Protein AF-A0A2D5YPJ8-F1 (afdb_monomer)

Radius of gyration: 17.15 Å; Cα contacts (8 Å, |Δi|>4): 37; chains: 1; bounding box: 57×23×35 Å

Solvent-accessible surface area (backbone atoms only — not comparable to full-atom values): 5168 Å² total; per-residue (Å²): 140,68,67,66,61,56,51,50,42,57,48,53,51,51,53,50,49,53,50,26,72,80,34,80,84,60,44,70,65,55,52,20,56,70,36,67,42,58,50,69,58,51,51,35,38,68,72,70,77,40,83,78,53,71,71,51,49,51,35,40,52,52,41,55,51,47,67,73,62,30,78,72,58,54,52,52,58,52,51,54,55,52,52,61,60,66,75,73,116

Secondary structure (DSSP, 8-state):
--HHHHHHHHHHHHHHHHHHHH-TT--HHHHHHHTTS-HHHHHHHHTSS-PPPHHHHHHHHHHHHHHHT-TTHHHHHHHHHHHHHHT--

Sequence (89 aa):
MRTDLNELRSFLEKEFQKKKTFNSS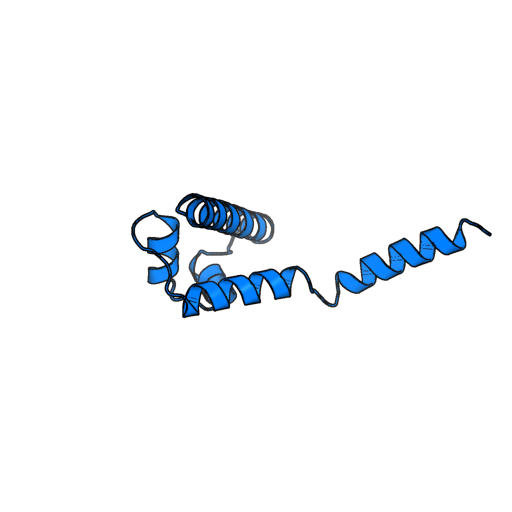YSKNAFSRDLNIPATTLNSFLKGERELSFKNLNSIFKYLNSEIHCSFCDKRLFTLNGVFSALKT

Nearest PDB structures (foldseek):
  3g5g-assembly5_J  TM=6.511E-01  e=1.629E-01  Enterobacter sp. RFL1396
  3g5g-assembly1_A  TM=6.511E-01  e=1.729E-01  Enterobacter sp. RFL1396
  4i6u-assembly1_A  TM=5.407E-01  e=1.282E-01  Enterobacter sp. RFL1396
  3eus-assembly1_A  TM=5.237E-01  e=1.317E+00  Ruegeria pomeroyi
  5d50-assembly1_C  TM=5.774E-01  e=2.394E+00  Salmonella phage SPC32H

pLDDT: mean 77.03, std 20.03, range [39.75, 94.06]

Structure (mmCIF, N/CA/C/O backbone):
data_AF-A0A2D5YPJ8-F1
#
_entry.id   AF-A0A2D5YPJ8-F1
#
loop_
_atom_site.group_PDB
_atom_site.id
_atom_site.type_symbol
_atom_site.label_atom_id
_atom_site.label_alt_id
_atom_site.label_comp_id
_atom_site.label_asym_id
_atom_site.label_entity_id
_atom_site.label_seq_id
_atom_site.pdbx_PDB_ins_code
_atom_site.Cartn_x
_atom_site.Cartn_y
_atom_site.Cartn_z
_atom_site.occupancy
_atom_site.B_iso_or_equiv
_atom_site.auth_seq_id
_atom_site.auth_comp_id
_atom_site.auth_asym_id
_atom_site.auth_atom_id
_atom_site.pdbx_PDB_model_num
ATOM 1 N N . MET A 1 1 ? 2.441 9.350 19.459 1.00 44.16 1 MET A N 1
ATOM 2 C CA . MET A 1 1 ? 2.989 8.588 18.314 1.00 44.16 1 MET A CA 1
ATOM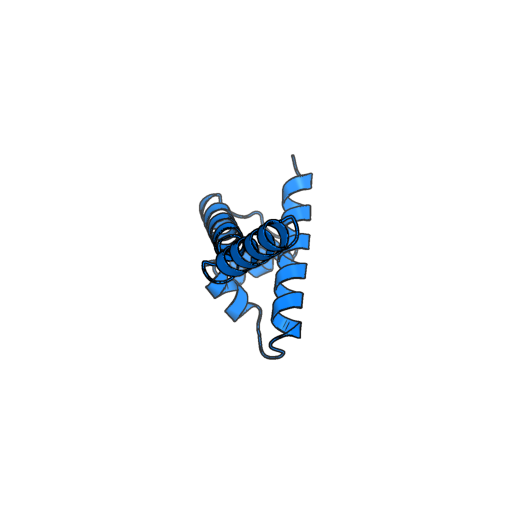 3 C C . MET A 1 1 ? 2.024 8.644 17.125 1.00 44.16 1 MET A C 1
ATOM 5 O O . MET A 1 1 ? 1.355 7.666 16.838 1.00 44.16 1 MET A O 1
ATOM 9 N N . ARG A 1 2 ? 1.869 9.809 16.473 1.00 52.97 2 ARG A N 1
ATOM 10 C CA . ARG A 1 2 ? 1.065 9.964 15.232 1.00 52.97 2 ARG A CA 1
ATOM 11 C C . ARG A 1 2 ? 1.934 10.232 13.996 1.00 52.97 2 ARG A C 1
ATOM 13 O O . ARG A 1 2 ? 1.451 10.117 12.875 1.00 52.97 2 ARG A O 1
ATOM 20 N N . THR A 1 3 ? 3.199 10.586 14.208 1.00 56.12 3 THR A N 1
ATOM 21 C CA . THR A 1 3 ? 4.167 10.942 13.167 1.00 56.12 3 THR A CA 1
ATOM 22 C C . THR A 1 3 ? 4.454 9.756 12.238 1.00 56.12 3 THR A C 1
ATOM 24 O O . THR A 1 3 ? 4.488 9.933 11.024 1.00 56.12 3 THR A O 1
ATOM 27 N N . ASP A 1 4 ? 4.486 8.537 12.787 1.00 71.81 4 ASP A N 1
ATOM 28 C CA . ASP A 1 4 ? 4.866 7.314 12.065 1.00 71.81 4 ASP A CA 1
ATOM 29 C C . ASP A 1 4 ? 3.855 6.901 10.973 1.00 71.81 4 ASP A C 1
ATOM 31 O O . ASP A 1 4 ? 4.226 6.399 9.913 1.00 71.81 4 ASP A O 1
ATOM 35 N N . LEU A 1 5 ? 2.553 7.145 11.185 1.00 79.62 5 LEU A N 1
ATOM 36 C CA . LEU A 1 5 ? 1.509 6.743 10.229 1.00 79.62 5 LEU A CA 1
ATOM 37 C C . LEU A 1 5 ? 1.419 7.673 9.013 1.00 79.62 5 LEU A C 1
ATOM 39 O O . LEU A 1 5 ? 1.110 7.221 7.910 1.00 79.62 5 LEU A O 1
ATOM 43 N N . ASN A 1 6 ? 1.689 8.967 9.198 1.00 83.38 6 ASN A N 1
ATOM 44 C CA . ASN A 1 6 ? 1.710 9.930 8.094 1.00 83.38 6 ASN A CA 1
ATOM 45 C C . ASN A 1 6 ? 2.950 9.749 7.213 1.00 83.38 6 ASN A C 1
ATOM 47 O O . ASN A 1 6 ? 2.875 9.891 5.989 1.00 83.38 6 ASN A O 1
ATOM 51 N N . GLU A 1 7 ? 4.074 9.383 7.823 1.00 86.69 7 GLU A N 1
ATOM 52 C CA . GLU A 1 7 ? 5.282 9.023 7.093 1.00 86.69 7 GLU A CA 1
ATOM 53 C C . GLU A 1 7 ? 5.074 7.737 6.284 1.00 86.69 7 GLU A C 1
ATOM 55 O O . GLU A 1 7 ? 5.349 7.718 5.083 1.00 86.69 7 GLU A O 1
ATOM 60 N N . LEU A 1 8 ? 4.450 6.713 6.884 1.00 88.38 8 LEU A N 1
ATOM 61 C CA . LEU A 1 8 ? 4.080 5.483 6.180 1.00 88.38 8 LEU A CA 1
ATOM 62 C C . LEU A 1 8 ? 3.144 5.744 4.989 1.00 88.38 8 LEU A C 1
ATOM 64 O O . LEU A 1 8 ? 3.348 5.182 3.914 1.00 88.38 8 LEU A O 1
ATOM 68 N N . ARG A 1 9 ? 2.135 6.611 5.143 1.00 90.31 9 ARG A N 1
ATOM 69 C CA . ARG A 1 9 ? 1.268 7.036 4.025 1.00 90.31 9 ARG A CA 1
ATOM 70 C C . ARG A 1 9 ? 2.079 7.625 2.881 1.00 90.31 9 ARG A C 1
ATOM 72 O O . ARG A 1 9 ? 1.968 7.164 1.749 1.00 90.31 9 ARG A O 1
ATOM 79 N N . SER A 1 10 ? 2.909 8.614 3.203 1.00 90.25 10 SER A N 1
ATOM 80 C CA . SER A 1 10 ? 3.733 9.326 2.225 1.00 90.25 10 SER A CA 1
ATOM 81 C C . SER A 1 10 ? 4.684 8.371 1.503 1.00 90.25 10 SER A C 1
ATOM 83 O O . SER A 1 10 ? 4.899 8.484 0.297 1.00 90.25 10 SER A O 1
ATOM 85 N N . PHE A 1 11 ? 5.232 7.399 2.233 1.00 90.25 11 PHE A N 1
ATOM 86 C CA . PHE A 1 11 ? 6.067 6.346 1.675 1.00 90.25 11 PHE A CA 1
ATOM 87 C C . PHE A 1 11 ? 5.290 5.460 0.688 1.00 90.25 11 PHE A C 1
ATOM 89 O O . PHE A 1 11 ? 5.728 5.275 -0.448 1.00 90.25 11 PHE A O 1
ATOM 96 N N . LEU A 1 12 ? 4.115 4.953 1.078 1.00 91.06 12 LEU A N 1
ATOM 97 C CA . LEU A 1 12 ? 3.294 4.100 0.211 1.00 91.06 12 LEU A CA 1
ATOM 98 C C . LEU A 1 12 ? 2.828 4.830 -1.053 1.00 91.06 12 LEU A C 1
ATOM 100 O O . LEU A 1 12 ? 2.777 4.226 -2.124 1.00 91.06 12 LEU A O 1
ATOM 104 N N . GLU A 1 13 ? 2.518 6.125 -0.959 1.00 92.25 13 GLU A N 1
ATOM 105 C CA . GLU A 1 13 ? 2.195 6.932 -2.137 1.00 92.25 13 GLU A CA 1
ATOM 106 C C . GLU A 1 13 ? 3.387 7.059 -3.086 1.00 92.25 13 GLU A C 1
ATOM 108 O O . GLU A 1 13 ? 3.219 6.878 -4.292 1.00 92.25 13 GLU A O 1
ATOM 113 N N . LYS A 1 14 ? 4.594 7.307 -2.564 1.00 91.56 14 LYS A N 1
ATOM 114 C CA . LYS A 1 14 ? 5.816 7.359 -3.382 1.00 91.56 14 LYS A CA 1
ATOM 115 C C . LYS A 1 14 ? 6.085 6.033 -4.089 1.00 91.56 14 LYS A C 1
ATOM 117 O O . LYS A 1 14 ? 6.355 6.037 -5.288 1.00 91.56 14 LYS A O 1
ATOM 122 N N . GLU A 1 15 ? 5.962 4.910 -3.386 1.00 90.38 15 GLU A N 1
ATOM 123 C CA . GLU A 1 15 ? 6.150 3.580 -3.978 1.00 90.38 15 GLU A CA 1
ATOM 124 C C . GLU A 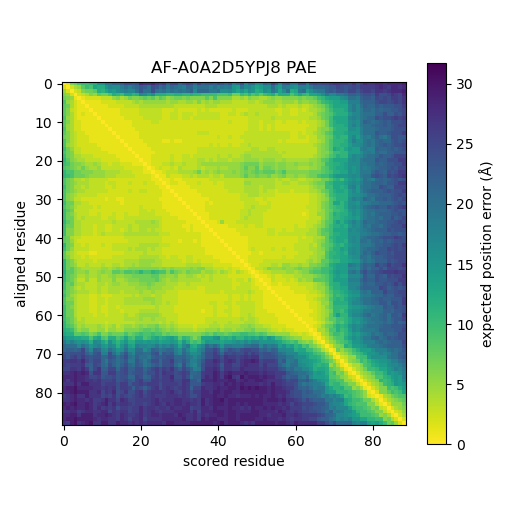1 15 ? 5.105 3.273 -5.057 1.00 90.38 15 GLU A C 1
ATOM 126 O O . GLU A 1 15 ? 5.446 2.788 -6.140 1.00 90.38 15 GLU A O 1
ATOM 131 N N . PHE A 1 16 ? 3.840 3.636 -4.825 1.00 92.00 16 PHE A N 1
ATOM 132 C CA . PHE A 1 16 ? 2.803 3.521 -5.847 1.00 92.00 16 PHE A CA 1
ATOM 133 C C . PHE A 1 16 ? 3.148 4.335 -7.101 1.00 92.00 16 PHE A C 1
ATOM 135 O O . PHE A 1 16 ? 3.068 3.812 -8.215 1.00 92.00 16 PHE A O 1
ATOM 142 N N . GLN A 1 17 ? 3.557 5.599 -6.936 1.00 91.56 17 GLN A N 1
ATOM 143 C CA . GLN A 1 17 ? 3.936 6.446 -8.069 1.00 91.56 17 GLN A CA 1
ATOM 144 C C . GLN A 1 17 ? 5.149 5.888 -8.810 1.00 91.56 17 GLN A C 1
ATOM 146 O O . GLN A 1 17 ? 5.136 5.835 -10.035 1.00 91.56 17 GLN A O 1
ATOM 151 N N . LYS A 1 18 ? 6.159 5.392 -8.089 1.00 90.12 18 LYS A N 1
ATOM 152 C CA . LYS A 1 18 ? 7.334 4.742 -8.677 1.00 90.12 18 LYS A CA 1
ATOM 153 C C . LYS A 1 18 ? 6.932 3.567 -9.568 1.00 90.12 18 LYS A C 1
ATOM 155 O O . LYS A 1 18 ? 7.340 3.527 -10.725 1.00 90.12 18 LYS A O 1
ATOM 160 N N . LYS A 1 19 ? 6.081 2.652 -9.087 1.00 89.00 19 LYS A N 1
ATOM 161 C CA . LYS A 1 19 ? 5.574 1.539 -9.913 1.00 89.00 19 LYS A CA 1
ATOM 162 C C . LYS A 1 19 ? 4.767 2.027 -11.112 1.00 89.00 19 LYS A C 1
ATOM 164 O O . LYS A 1 19 ? 4.917 1.482 -12.202 1.00 89.00 19 LYS A O 1
ATOM 169 N N . LYS A 1 20 ? 3.961 3.075 -10.935 1.00 90.81 20 LYS A N 1
ATOM 170 C CA . LYS A 1 20 ? 3.185 3.684 -12.020 1.00 90.81 20 LYS A CA 1
ATOM 171 C C . LYS A 1 20 ? 4.069 4.319 -13.101 1.00 90.81 20 LYS A C 1
ATOM 173 O O . LYS A 1 20 ? 3.710 4.277 -14.272 1.00 90.81 20 LYS A O 1
ATOM 178 N N . THR A 1 21 ? 5.235 4.852 -12.737 1.00 91.56 21 THR A N 1
ATOM 179 C CA . THR A 1 21 ? 6.226 5.353 -13.701 1.00 91.56 21 THR A CA 1
ATOM 180 C C . THR A 1 21 ? 6.770 4.232 -14.590 1.00 91.56 21 THR A C 1
ATOM 182 O O . THR A 1 21 ? 6.928 4.434 -15.789 1.00 91.56 21 THR A O 1
ATOM 185 N N . PHE A 1 22 ? 7.017 3.040 -14.034 1.00 88.38 22 PHE A N 1
ATOM 186 C CA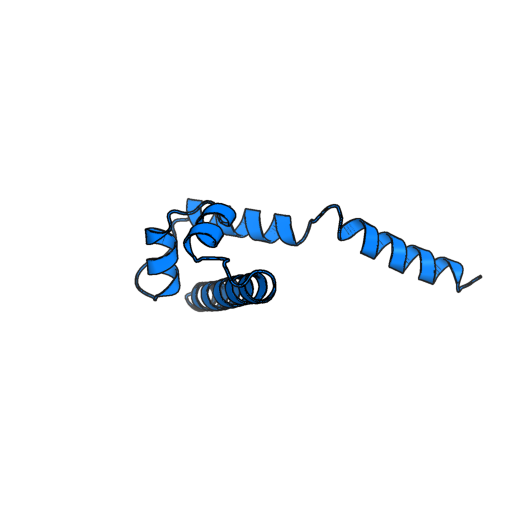 . PHE A 1 22 ? 7.471 1.878 -14.813 1.00 88.38 22 PHE A CA 1
ATOM 187 C C . PHE A 1 22 ? 6.340 1.186 -15.584 1.00 88.38 22 PHE A C 1
ATOM 189 O O . PHE A 1 22 ? 6.570 0.619 -16.648 1.00 88.38 22 PHE A O 1
ATOM 196 N N . ASN A 1 23 ? 5.117 1.222 -15.054 1.00 90.25 23 ASN A N 1
ATOM 197 C CA . ASN A 1 23 ? 3.927 0.662 -15.679 1.00 90.25 23 ASN A CA 1
ATOM 198 C C . ASN A 1 23 ? 2.757 1.640 -15.527 1.00 90.25 23 ASN A C 1
ATOM 200 O O . ASN A 1 23 ? 2.086 1.673 -14.496 1.00 90.25 23 ASN A O 1
ATOM 204 N N . SER A 1 24 ? 2.469 2.400 -16.582 1.00 90.50 24 SER A N 1
ATOM 205 C CA . SER A 1 24 ? 1.428 3.438 -16.576 1.00 90.50 24 SER A CA 1
ATOM 206 C C . SER A 1 24 ? 0.019 2.904 -16.290 1.00 90.50 24 SER A C 1
ATOM 208 O O . SER A 1 24 ? -0.821 3.632 -15.756 1.00 90.50 24 SER A O 1
ATOM 210 N N . SER A 1 25 ? -0.230 1.625 -16.594 1.00 92.94 25 SER A N 1
ATOM 211 C CA . SER A 1 25 ? -1.500 0.932 -16.343 1.00 92.94 25 SER A CA 1
ATOM 212 C C . SER A 1 25 ? -1.606 0.371 -14.919 1.00 92.94 25 SER A C 1
ATOM 214 O O . SER A 1 25 ? -2.633 -0.201 -14.545 1.00 92.94 25 SER A O 1
ATOM 216 N N . TYR A 1 26 ? -0.564 0.531 -14.100 1.00 92.25 26 TYR A N 1
ATOM 217 C CA . TYR A 1 26 ? -0.559 0.080 -12.717 1.00 92.25 26 TYR A CA 1
ATOM 218 C C . TYR A 1 26 ? -1.566 0.883 -11.882 1.00 92.25 26 TYR A C 1
ATOM 220 O O . TYR A 1 26 ? -1.472 2.102 -11.716 1.00 92.25 26 TYR A O 1
ATOM 228 N N . SER A 1 27 ? -2.573 0.179 -11.366 1.00 93.44 27 SER A N 1
ATOM 229 C CA . SER A 1 27 ? -3.704 0.769 -10.650 1.00 93.44 27 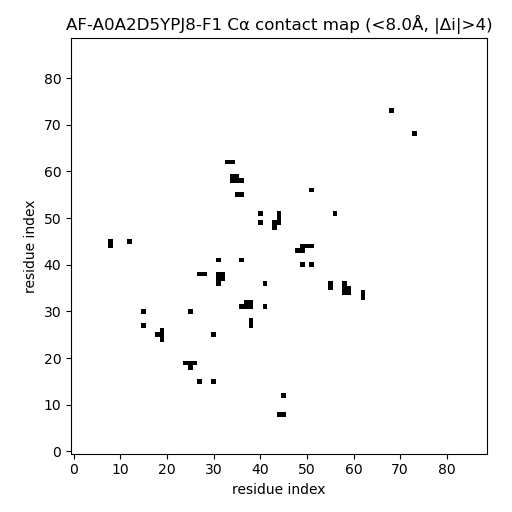SER A CA 1
ATOM 230 C C . SER A 1 27 ? -3.580 0.585 -9.138 1.00 93.44 27 SER A C 1
ATOM 232 O O . SER A 1 27 ? -2.889 -0.311 -8.656 1.00 93.44 27 SER A O 1
ATOM 234 N N . LYS A 1 28 ? -4.322 1.383 -8.359 1.00 90.31 28 LYS A N 1
ATOM 235 C CA . LYS A 1 28 ? -4.388 1.214 -6.894 1.00 90.31 28 LYS A CA 1
ATOM 236 C C . LYS A 1 28 ? -4.926 -0.162 -6.476 1.00 90.31 28 LYS A C 1
ATOM 238 O O . LYS A 1 28 ? -4.572 -0.646 -5.408 1.00 90.31 28 LYS A O 1
ATOM 243 N N . ASN A 1 29 ? -5.730 -0.809 -7.325 1.00 93.06 29 ASN A N 1
ATOM 244 C CA . ASN A 1 29 ? -6.208 -2.177 -7.102 1.00 93.06 29 ASN A CA 1
ATOM 245 C C . ASN A 1 29 ? -5.102 -3.222 -7.304 1.00 93.06 29 ASN A C 1
ATOM 247 O O . ASN A 1 29 ? -5.112 -4.254 -6.643 1.00 93.06 29 ASN A O 1
ATOM 251 N N . ALA A 1 30 ? -4.155 -2.978 -8.216 1.00 91.81 30 ALA A N 1
ATOM 252 C CA . ALA A 1 30 ? -2.963 -3.816 -8.327 1.00 91.81 30 ALA A CA 1
ATOM 253 C C . ALA A 1 30 ? -2.084 -3.632 -7.083 1.00 91.81 30 ALA A C 1
ATOM 255 O O . ALA A 1 30 ? -1.731 -4.607 -6.431 1.00 91.81 30 ALA A O 1
ATOM 256 N N . PHE A 1 31 ? -1.873 -2.381 -6.667 1.00 93.38 31 PHE A N 1
ATOM 257 C CA . PHE A 1 31 ? -1.108 -2.072 -5.460 1.00 93.38 31 PHE A CA 1
ATOM 258 C C . PHE A 1 31 ? -1.704 -2.680 -4.188 1.00 93.38 31 PHE A C 1
ATOM 260 O O . PHE A 1 31 ? -0.984 -3.200 -3.343 1.00 93.38 31 PHE A O 1
ATOM 267 N N . SER A 1 32 ? -3.032 -2.697 -4.064 1.00 94.06 32 SER A N 1
ATOM 268 C CA . SER A 1 32 ? -3.690 -3.340 -2.928 1.00 94.06 32 SER A CA 1
ATOM 269 C C . SER A 1 32 ? -3.473 -4.858 -2.896 1.00 94.06 32 SER A C 1
ATOM 271 O O . SER A 1 32 ? -3.380 -5.433 -1.814 1.00 94.06 32 SER A O 1
ATOM 273 N N . ARG A 1 33 ? -3.370 -5.512 -4.063 1.00 92.69 33 ARG A N 1
ATOM 274 C CA . ARG A 1 33 ? -3.052 -6.948 -4.152 1.00 92.69 33 ARG A CA 1
ATOM 275 C C . ARG A 1 33 ? -1.614 -7.217 -3.722 1.00 92.69 33 ARG A C 1
ATOM 277 O O . ARG A 1 33 ? -1.408 -8.128 -2.931 1.00 92.69 33 ARG A O 1
ATOM 284 N N . ASP A 1 34 ? -0.671 -6.388 -4.162 1.00 91.12 34 ASP A N 1
ATOM 285 C CA . ASP A 1 34 ? 0.746 -6.512 -3.794 1.00 91.12 34 ASP A CA 1
ATOM 286 C C . ASP A 1 34 ? 0.950 -6.347 -2.279 1.00 91.12 34 ASP A C 1
ATOM 288 O O . ASP A 1 34 ? 1.664 -7.124 -1.650 1.00 91.12 34 ASP A O 1
ATOM 292 N N . LEU A 1 35 ? 0.242 -5.393 -1.665 1.00 90.88 35 LEU A N 1
ATOM 293 C CA . LEU A 1 35 ? 0.244 -5.187 -0.212 1.00 90.88 35 LEU A CA 1
ATOM 294 C C . LEU A 1 35 ? -0.579 -6.229 0.564 1.00 90.88 35 LEU A C 1
ATOM 296 O O . LEU A 1 35 ? -0.543 -6.238 1.794 1.00 90.88 35 LEU A O 1
ATOM 300 N N . ASN A 1 36 ? -1.344 -7.078 -0.129 1.00 93.25 36 ASN A N 1
ATOM 301 C CA . ASN A 1 36 ? -2.298 -8.023 0.449 1.00 93.25 36 ASN A CA 1
ATOM 302 C C . ASN A 1 36 ? -3.307 -7.360 1.414 1.00 93.25 36 ASN A C 1
ATOM 304 O O . ASN A 1 36 ? -3.539 -7.822 2.536 1.00 93.25 36 ASN A O 1
ATOM 308 N N . ILE A 1 37 ? -3.891 -6.236 0.983 1.00 93.94 37 ILE A N 1
ATOM 309 C CA . ILE A 1 37 ? -4.883 -5.454 1.735 1.00 93.94 37 ILE A CA 1
ATOM 310 C C . ILE A 1 37 ? -6.095 -5.174 0.836 1.00 93.94 37 ILE A C 1
ATOM 312 O O . ILE A 1 37 ? -5.926 -4.897 -0.351 1.00 93.94 37 ILE A O 1
ATOM 316 N N . PRO A 1 38 ? -7.335 -5.177 1.363 1.00 94.06 38 PRO A N 1
ATOM 317 C CA . PRO A 1 38 ? -8.501 -4.768 0.586 1.00 94.06 38 PRO A CA 1
ATOM 318 C C . PRO A 1 38 ? -8.361 -3.342 0.034 1.00 94.06 38 PRO A C 1
ATOM 320 O O . PRO A 1 38 ? -8.016 -2.412 0.764 1.00 94.06 38 PRO A O 1
ATOM 323 N N . ALA A 1 39 ? -8.695 -3.144 -1.244 1.00 92.62 39 ALA A N 1
ATOM 324 C CA . ALA A 1 39 ? -8.558 -1.851 -1.920 1.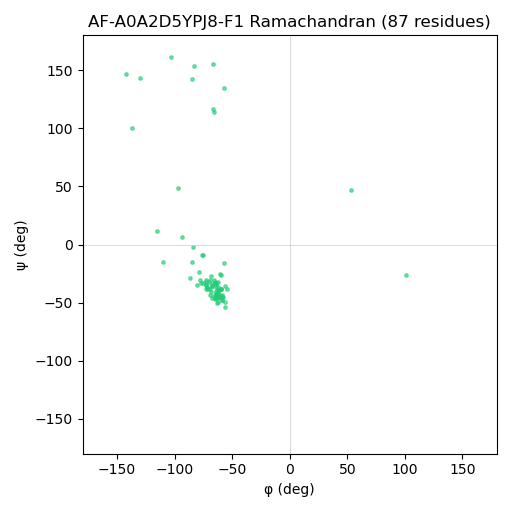00 92.62 39 ALA A CA 1
ATOM 325 C C . ALA A 1 39 ? -9.311 -0.710 -1.213 1.00 92.62 39 ALA A C 1
ATOM 327 O O . ALA A 1 39 ? -8.828 0.419 -1.152 1.00 92.62 39 ALA A O 1
ATOM 328 N N . THR A 1 40 ? -10.480 -1.000 -0.638 1.00 93.69 40 THR A N 1
ATOM 329 C CA . THR A 1 40 ? -11.257 -0.042 0.162 1.00 93.69 40 THR A CA 1
ATOM 330 C C . THR A 1 40 ? -10.495 0.389 1.413 1.00 93.69 40 THR A C 1
ATOM 332 O O . THR A 1 40 ? -10.376 1.580 1.683 1.00 93.69 40 THR A O 1
ATOM 335 N N . THR A 1 41 ? -9.904 -0.567 2.136 1.00 93.25 41 THR A N 1
ATOM 336 C CA . THR A 1 41 ? -9.091 -0.302 3.327 1.00 93.25 41 THR A CA 1
ATOM 337 C C . THR A 1 41 ? -7.835 0.493 2.994 1.00 93.25 41 THR A C 1
ATOM 339 O O . THR A 1 41 ? -7.531 1.451 3.700 1.00 93.25 41 THR A O 1
ATOM 342 N N . LEU A 1 42 ? -7.137 0.145 1.909 1.00 92.81 42 LEU A N 1
ATOM 343 C CA . LEU A 1 42 ? -5.971 0.901 1.456 1.00 92.81 42 LEU A CA 1
ATOM 344 C C . LEU A 1 42 ? -6.353 2.336 1.079 1.00 92.81 42 LEU A C 1
ATOM 346 O O . LEU A 1 42 ? -5.672 3.264 1.490 1.00 92.81 42 LEU A O 1
ATOM 350 N N . ASN A 1 43 ? -7.447 2.542 0.342 1.00 92.56 43 ASN A N 1
ATOM 351 C CA . ASN A 1 43 ? -7.868 3.885 -0.060 1.00 92.56 43 ASN A CA 1
ATOM 352 C C . ASN A 1 43 ? -8.262 4.762 1.137 1.00 92.56 43 ASN A C 1
ATOM 354 O O . ASN A 1 43 ? -7.803 5.899 1.212 1.00 92.56 43 ASN A O 1
ATOM 358 N N . SER A 1 44 ? -9.052 4.251 2.086 1.00 92.38 44 SER A N 1
ATOM 359 C CA . SER A 1 44 ? -9.375 5.002 3.310 1.00 92.38 44 SER A CA 1
ATOM 360 C C . SER A 1 44 ? -8.141 5.238 4.179 1.00 92.38 44 SER A C 1
ATOM 362 O O . SER A 1 44 ? -8.016 6.300 4.790 1.00 92.38 44 SER A O 1
ATOM 364 N N . PHE A 1 45 ? -7.188 4.296 4.191 1.00 91.75 45 PHE A N 1
ATOM 365 C CA . PHE A 1 45 ? -5.893 4.559 4.800 1.00 91.75 45 PHE A CA 1
ATOM 366 C C . PHE A 1 45 ? -5.143 5.643 4.044 1.00 91.75 45 PHE A C 1
ATOM 368 O O . PHE A 1 45 ? -4.697 6.551 4.695 1.00 91.75 45 PHE A O 1
ATOM 375 N N . LEU A 1 46 ? -5.017 5.676 2.725 1.00 89.75 46 LEU A N 1
ATOM 376 C CA . LEU A 1 46 ? -4.256 6.753 2.070 1.00 89.75 46 LEU A CA 1
ATOM 377 C C . LEU A 1 46 ? -4.894 8.141 2.272 1.00 89.75 46 LEU A C 1
ATOM 379 O O . LEU A 1 46 ? -4.186 9.123 2.445 1.00 89.75 46 LEU A O 1
ATOM 383 N N . LYS A 1 47 ? -6.227 8.215 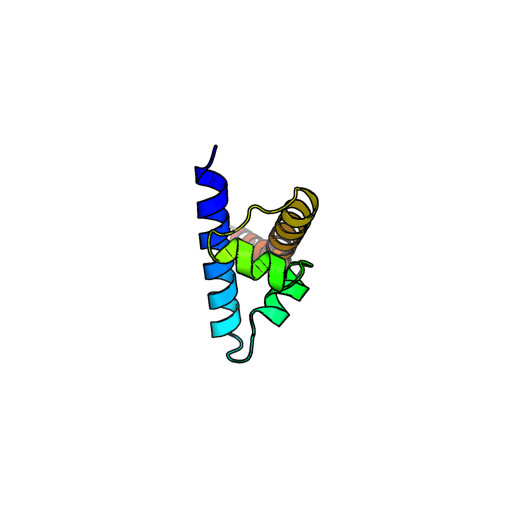2.356 1.00 89.12 47 LYS A N 1
ATOM 384 C CA . LYS A 1 47 ? -6.979 9.476 2.458 1.00 89.12 47 LYS A CA 1
ATOM 385 C C . LYS A 1 47 ? -6.971 10.183 3.814 1.00 89.12 47 LYS A C 1
ATOM 387 O O . LYS A 1 47 ? -7.511 11.278 3.905 1.00 89.12 47 LYS A O 1
ATOM 392 N N . GLY A 1 48 ? -6.460 9.580 4.881 1.00 88.12 48 GLY A N 1
ATOM 393 C CA . GLY A 1 48 ? -6.646 10.152 6.227 1.00 88.12 48 GLY A CA 1
ATOM 394 C C . GLY A 1 48 ? -7.738 9.475 7.048 1.00 88.12 48 GLY A C 1
ATOM 395 O O . GLY A 1 48 ? -7.651 9.468 8.269 1.00 88.12 48 GLY A O 1
ATOM 396 N N . GLU A 1 49 ? -8.722 8.871 6.383 1.00 88.25 49 GLU A N 1
ATOM 397 C CA . GLU A 1 49 ? -10.029 8.519 6.957 1.00 88.25 49 GLU A CA 1
ATOM 398 C C . GLU A 1 49 ? -9.974 7.396 7.999 1.00 88.25 49 GLU A C 1
ATOM 400 O O . GLU A 1 49 ? -10.804 7.356 8.906 1.00 88.25 49 GLU A O 1
ATOM 405 N N . ARG A 1 50 ? -9.029 6.456 7.865 1.00 86.12 50 ARG A N 1
ATOM 406 C CA . ARG A 1 50 ? -8.949 5.280 8.741 1.00 86.12 50 ARG A CA 1
ATOM 407 C C . ARG A 1 50 ? -7.512 4.894 9.066 1.00 86.12 50 ARG A C 1
ATOM 409 O O . ARG A 1 50 ? -6.632 5.004 8.216 1.00 86.12 50 ARG A O 1
ATOM 416 N N . GLU A 1 51 ? -7.298 4.377 10.272 1.00 87.25 51 GLU A N 1
ATOM 417 C CA . GLU A 1 51 ? -6.066 3.685 10.655 1.00 87.25 51 GLU A CA 1
ATOM 418 C C . GLU A 1 51 ? -6.083 2.213 10.211 1.00 87.25 51 GLU A C 1
ATOM 420 O O . GLU A 1 51 ? -7.138 1.590 10.040 1.00 87.25 51 GLU A O 1
ATOM 425 N N . LEU A 1 52 ? -4.897 1.643 10.008 1.00 88.06 52 LEU A N 1
ATOM 426 C CA . LEU A 1 52 ? -4.754 0.237 9.647 1.00 88.06 52 LEU A CA 1
ATOM 427 C C . LEU A 1 52 ? -4.765 -0.645 10.891 1.00 88.06 52 LEU A C 1
ATOM 429 O O . LEU A 1 52 ? -4.169 -0.322 11.913 1.00 88.06 52 LEU A O 1
ATOM 433 N N . SER A 1 53 ? -5.401 -1.810 10.774 1.00 89.81 53 SER A N 1
ATOM 434 C CA . SER A 1 53 ? -5.271 -2.850 11.788 1.00 89.81 53 SER A CA 1
ATOM 435 C C . SER A 1 53 ? -3.842 -3.392 11.817 1.00 89.81 53 SER A C 1
ATOM 437 O O . SER A 1 53 ? -3.140 -3.397 10.801 1.00 89.81 53 SER A O 1
ATOM 439 N N . PHE A 1 54 ? -3.437 -3.942 12.961 1.00 87.75 54 PHE A N 1
ATOM 440 C CA . PHE A 1 54 ? -2.119 -4.558 13.120 1.00 87.75 54 PHE A CA 1
ATOM 441 C C . PHE A 1 54 ? -1.836 -5.645 12.068 1.00 87.75 54 PHE A C 1
ATOM 443 O O . PHE A 1 54 ? -0.737 -5.724 11.526 1.00 87.75 54 PHE A O 1
ATOM 450 N N . LYS A 1 55 ? -2.853 -6.440 11.706 1.00 89.19 55 LYS A N 1
ATOM 451 C CA . LYS A 1 55 ? -2.749 -7.452 10.644 1.00 89.19 55 LYS A CA 1
ATOM 452 C C . LYS A 1 55 ? -2.358 -6.833 9.298 1.00 89.19 55 LYS A C 1
ATOM 454 O O . LYS A 1 55 ? -1.479 -7.362 8.627 1.00 89.19 55 LYS A O 1
ATOM 459 N N . ASN A 1 56 ? -2.982 -5.718 8.924 1.00 91.00 56 ASN A N 1
ATOM 460 C CA . ASN A 1 56 ? -2.700 -5.040 7.659 1.00 91.00 56 ASN A CA 1
ATOM 461 C C . ASN A 1 56 ? -1.343 -4.330 7.684 1.00 91.00 56 ASN A C 1
ATOM 463 O O . ASN A 1 56 ? -0.615 -4.383 6.698 1.00 91.00 56 ASN A O 1
ATOM 467 N N . LEU A 1 57 ? -0.970 -3.725 8.816 1.00 90.06 57 LEU A N 1
ATOM 468 C CA . LEU A 1 57 ? 0.375 -3.173 8.999 1.00 90.06 57 LEU A CA 1
ATOM 469 C C . LEU A 1 57 ? 1.441 -4.256 8.816 1.00 90.06 57 LEU A C 1
ATOM 471 O O . LEU A 1 57 ? 2.398 -4.051 8.078 1.00 90.06 57 LEU A O 1
ATOM 475 N N . ASN A 1 58 ? 1.243 -5.438 9.403 1.00 90.00 58 ASN A N 1
ATOM 476 C CA . ASN A 1 58 ? 2.161 -6.561 9.230 1.00 90.00 58 ASN A CA 1
ATOM 477 C C . ASN A 1 58 ? 2.262 -7.017 7.762 1.00 90.00 58 ASN A C 1
ATOM 479 O O . ASN A 1 58 ? 3.357 -7.313 7.291 1.00 90.00 58 ASN A O 1
ATOM 483 N N . SER A 1 59 ? 1.154 -7.040 7.010 1.00 89.81 59 SER A N 1
ATOM 484 C CA . SER A 1 59 ? 1.198 -7.320 5.565 1.00 89.81 59 SER A CA 1
ATOM 485 C C . SER A 1 59 ? 2.047 -6.296 4.806 1.00 89.81 59 SER A C 1
ATOM 487 O O . SER A 1 59 ? 2.874 -6.688 3.986 1.00 89.81 59 SER A O 1
ATOM 489 N N . ILE A 1 60 ? 1.909 -5.003 5.127 1.00 89.31 60 ILE A N 1
ATOM 490 C CA . ILE A 1 60 ? 2.736 -3.942 4.533 1.00 89.31 60 ILE A CA 1
ATOM 491 C C . ILE A 1 60 ? 4.207 -4.146 4.886 1.00 89.31 60 ILE A C 1
ATOM 493 O O . ILE A 1 60 ? 5.039 -4.157 3.989 1.00 89.31 60 ILE A O 1
ATOM 497 N N . PHE A 1 61 ? 4.546 -4.364 6.158 1.00 87.69 61 PHE A N 1
ATOM 498 C CA . PHE A 1 61 ? 5.940 -4.575 6.558 1.00 87.69 61 PHE A CA 1
ATOM 499 C C . PHE A 1 61 ? 6.568 -5.794 5.873 1.00 87.69 61 PHE A C 1
ATOM 501 O O . PHE A 1 61 ? 7.718 -5.729 5.446 1.00 87.69 61 PHE A O 1
ATOM 508 N N . LYS A 1 62 ? 5.814 -6.886 5.700 1.00 87.19 62 LYS A N 1
ATOM 509 C CA . LYS A 1 62 ? 6.275 -8.054 4.935 1.00 87.19 62 LYS A CA 1
ATOM 510 C C . LYS A 1 62 ? 6.554 -7.712 3.477 1.00 87.19 62 LYS A C 1
ATOM 512 O O . LYS A 1 62 ? 7.592 -8.111 2.959 1.00 87.19 62 LYS A O 1
ATOM 517 N N . TYR A 1 63 ? 5.655 -6.964 2.842 1.00 86.56 63 TYR A N 1
ATOM 518 C CA . TYR A 1 63 ? 5.850 -6.487 1.478 1.00 86.56 63 TYR A CA 1
ATOM 519 C C . TYR A 1 63 ? 7.122 -5.626 1.366 1.00 86.56 63 TYR A C 1
ATOM 521 O O . TYR A 1 63 ? 7.975 -5.901 0.523 1.00 86.56 63 TYR A O 1
ATOM 529 N N . LEU A 1 64 ? 7.314 -4.662 2.273 1.00 82.88 64 LEU A N 1
ATOM 530 C CA . LEU A 1 64 ? 8.499 -3.796 2.285 1.00 82.88 64 LEU A CA 1
ATOM 531 C C . LEU A 1 64 ? 9.795 -4.590 2.463 1.00 82.88 64 LEU A C 1
ATOM 533 O O . LEU A 1 64 ? 10.747 -4.395 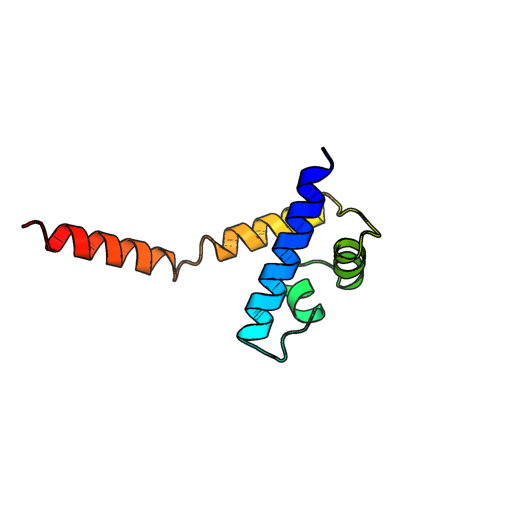1.711 1.00 82.88 64 LEU A O 1
ATOM 537 N N . ASN A 1 65 ? 9.815 -5.540 3.398 1.00 79.75 65 ASN A N 1
ATOM 538 C CA . ASN A 1 65 ? 10.974 -6.407 3.598 1.00 79.75 65 ASN A CA 1
ATOM 539 C C . ASN A 1 65 ? 11.254 -7.294 2.377 1.00 79.75 65 ASN A C 1
ATOM 541 O O . ASN A 1 65 ? 12.415 -7.552 2.072 1.00 79.75 65 ASN A O 1
ATOM 545 N N . SER A 1 66 ? 10.223 -7.744 1.657 1.00 76.38 66 SER A N 1
ATOM 546 C CA . SER A 1 66 ? 10.407 -8.558 0.449 1.00 76.38 66 SER A CA 1
ATOM 547 C C . SER A 1 66 ? 10.984 -7.773 -0.734 1.00 76.38 66 SER A C 1
ATOM 549 O O . SER A 1 66 ? 11.756 -8.330 -1.509 1.00 76.38 66 SER A O 1
ATOM 551 N N . GLU A 1 67 ? 10.672 -6.479 -0.852 1.00 65.38 67 GLU A N 1
ATOM 552 C CA . GLU A 1 67 ? 11.274 -5.607 -1.871 1.00 65.38 67 GLU A CA 1
ATOM 553 C C . GLU A 1 67 ? 12.741 -5.278 -1.540 1.00 65.38 67 GLU A C 1
ATOM 555 O O . GLU A 1 67 ? 13.574 -5.207 -2.446 1.00 65.38 67 GLU A O 1
ATOM 560 N N . ILE A 1 68 ? 13.076 -5.135 -0.250 1.00 58.56 68 ILE A N 1
ATOM 561 C CA . ILE A 1 68 ? 14.457 -4.931 0.220 1.00 58.56 68 ILE A CA 1
ATOM 562 C C . ILE A 1 68 ? 15.297 -6.201 -0.005 1.00 58.56 68 ILE A C 1
ATOM 564 O O . ILE A 1 68 ? 16.424 -6.112 -0.487 1.00 58.56 68 ILE A O 1
ATOM 568 N N . HIS A 1 69 ? 14.729 -7.381 0.256 1.00 49.50 69 HIS A N 1
ATOM 569 C CA . HIS A 1 69 ? 15.368 -8.687 0.054 1.00 49.50 69 HIS A CA 1
ATOM 570 C C . HIS A 1 69 ? 14.972 -9.340 -1.272 1.00 49.50 69 HIS A C 1
ATOM 572 O O . HIS A 1 69 ? 14.625 -10.523 -1.342 1.00 49.50 69 HIS A O 1
ATOM 578 N N . CYS A 1 70 ? 15.043 -8.580 -2.362 1.00 48.38 70 CYS A N 1
ATOM 579 C CA . CYS A 1 70 ? 15.020 -9.194 -3.676 1.00 48.38 70 CYS A CA 1
ATOM 580 C C . CYS A 1 70 ? 16.298 -10.036 -3.840 1.00 48.38 70 CYS A C 1
ATOM 582 O O . CYS A 1 70 ? 17.403 -9.502 -3.937 1.00 48.38 70 CYS A O 1
ATOM 584 N N . SER A 1 71 ? 16.149 -11.358 -3.942 1.00 50.09 71 SER A N 1
ATOM 585 C CA . SER A 1 71 ? 17.239 -12.313 -4.206 1.00 50.09 71 SER A CA 1
ATOM 586 C C . SER A 1 71 ? 18.005 -12.026 -5.511 1.00 50.09 71 SER A C 1
ATOM 588 O O . SER A 1 71 ? 19.120 -12.512 -5.708 1.00 50.09 71 SER A O 1
ATOM 590 N N . PHE A 1 72 ? 17.435 -11.203 -6.398 1.00 47.19 72 PHE A N 1
ATOM 591 C CA . PHE A 1 72 ? 18.089 -10.673 -7.594 1.00 47.19 72 PHE A CA 1
ATOM 592 C C . PHE A 1 72 ? 18.878 -9.371 -7.331 1.00 47.19 72 PHE A C 1
ATOM 594 O O . PHE A 1 72 ? 19.891 -9.127 -7.988 1.00 47.19 72 PHE A O 1
ATOM 601 N N . CYS A 1 73 ? 18.466 -8.555 -6.355 1.00 51.00 73 CYS A N 1
ATOM 602 C CA . CYS A 1 73 ? 19.168 -7.335 -5.937 1.00 51.00 73 CYS A CA 1
ATOM 603 C C . CYS A 1 73 ? 20.349 -7.634 -4.998 1.00 51.00 73 CYS A C 1
ATOM 605 O O . CYS A 1 73 ? 21.398 -7.006 -5.140 1.00 51.00 73 CYS A 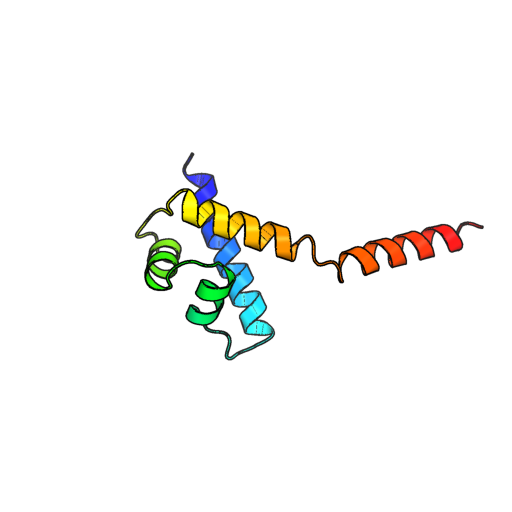O 1
ATOM 607 N N . ASP A 1 74 ? 20.241 -8.648 -4.132 1.00 48.62 74 ASP A N 1
ATOM 608 C CA . ASP A 1 74 ? 21.352 -9.104 -3.277 1.00 48.62 74 ASP A CA 1
ATOM 609 C C . ASP A 1 74 ? 22.549 -9.617 -4.100 1.00 48.62 74 ASP A C 1
ATOM 611 O O . ASP A 1 74 ? 23.712 -9.396 -3.753 1.00 48.62 74 ASP A O 1
ATOM 615 N N . LYS A 1 75 ? 22.293 -10.212 -5.275 1.00 46.25 75 LYS A N 1
ATOM 616 C CA . LYS A 1 75 ? 23.364 -10.638 -6.191 1.00 46.25 75 LYS A CA 1
ATOM 617 C C . LYS A 1 75 ? 24.169 -9.470 -6.763 1.00 46.25 75 LYS A C 1
ATOM 619 O O . LYS A 1 75 ? 25.362 -9.653 -7.003 1.00 46.25 75 LYS A O 1
ATOM 624 N N . ARG A 1 76 ? 23.571 -8.282 -6.957 1.00 39.75 76 ARG A N 1
ATOM 625 C CA . ARG A 1 76 ? 24.296 -7.081 -7.431 1.00 39.75 76 ARG A CA 1
ATOM 626 C C . ARG A 1 76 ? 25.156 -6.443 -6.345 1.00 39.75 76 ARG A C 1
ATOM 628 O O . ARG A 1 76 ? 26.233 -5.946 -6.660 1.00 39.75 76 ARG A O 1
ATOM 635 N N . LEU A 1 77 ? 24.730 -6.501 -5.083 1.00 44.75 77 LEU A N 1
ATOM 636 C CA . LEU A 1 77 ? 25.563 -6.056 -3.963 1.00 44.75 77 LEU A CA 1
ATOM 637 C C . LEU A 1 77 ? 26.778 -6.974 -3.767 1.00 44.75 77 LEU A C 1
ATOM 639 O O . LEU A 1 77 ? 27.875 -6.486 -3.500 1.00 44.75 77 LEU A O 1
ATOM 643 N N . PHE A 1 78 ? 26.624 -8.282 -3.988 1.00 42.19 78 PHE A N 1
ATOM 644 C CA . PHE A 1 78 ? 27.751 -9.219 -3.956 1.00 42.19 78 PHE A CA 1
ATOM 645 C C . PHE A 1 78 ? 28.708 -9.054 -5.148 1.00 42.19 78 PHE A C 1
ATOM 647 O O . PHE A 1 78 ? 29.923 -9.120 -4.971 1.00 42.19 78 PHE A O 1
ATOM 654 N N . THR A 1 79 ? 28.198 -8.785 -6.356 1.00 43.66 79 THR A N 1
ATOM 655 C CA . THR A 1 79 ? 29.068 -8.568 -7.529 1.00 43.66 79 THR A CA 1
ATOM 656 C C . THR A 1 79 ? 29.813 -7.236 -7.472 1.00 43.66 79 THR A C 1
ATOM 658 O O . THR A 1 79 ? 30.981 -7.200 -7.840 1.00 43.66 79 THR A O 1
ATOM 661 N N . LEU A 1 80 ? 29.211 -6.160 -6.953 1.00 43.69 80 LEU A N 1
ATOM 662 C CA . LEU A 1 80 ? 29.920 -4.883 -6.795 1.00 43.69 80 LEU A CA 1
ATOM 663 C C . LEU A 1 80 ? 31.015 -4.950 -5.715 1.00 43.69 80 LEU A C 1
ATOM 665 O O . LEU A 1 80 ? 32.104 -4.423 -5.930 1.00 43.69 80 LEU A O 1
ATOM 669 N N . ASN A 1 81 ? 30.787 -5.657 -4.602 1.00 42.19 81 ASN A N 1
ATOM 670 C CA . ASN A 1 81 ? 31.823 -5.855 -3.578 1.00 42.19 81 ASN A CA 1
ATOM 671 C C . ASN A 1 81 ? 32.929 -6.837 -4.016 1.00 42.19 81 ASN A C 1
ATOM 673 O O . ASN A 1 81 ? 34.085 -6.665 -3.634 1.00 42.19 81 ASN A O 1
ATOM 677 N N . GLY A 1 82 ? 32.615 -7.826 -4.861 1.00 41.91 82 GLY A N 1
ATOM 678 C CA . GLY A 1 82 ? 33.618 -8.719 -5.454 1.00 41.91 82 GLY A CA 1
ATOM 679 C C . GLY A 1 82 ? 34.550 -8.015 -6.449 1.00 41.91 82 GLY A C 1
ATOM 680 O O . GLY A 1 82 ? 35.746 -8.292 -6.474 1.00 41.91 82 GLY A O 1
ATOM 681 N N . VAL A 1 83 ? 34.034 -7.052 -7.222 1.00 47.31 83 VAL A N 1
ATOM 682 C CA . VAL A 1 83 ? 34.840 -6.264 -8.175 1.00 47.31 83 VAL A CA 1
ATOM 683 C C . VAL A 1 83 ? 35.771 -5.280 -7.454 1.00 47.31 83 VAL A C 1
ATOM 685 O O . VAL A 1 83 ? 36.925 -5.138 -7.850 1.00 47.31 83 VAL A O 1
ATOM 688 N N . PHE A 1 84 ? 35.334 -4.661 -6.351 1.00 41.84 84 PHE A N 1
ATOM 689 C CA . PHE A 1 84 ? 36.205 -3.783 -5.554 1.00 41.84 84 PHE A CA 1
ATOM 690 C C . PHE A 1 84 ? 37.335 -4.532 -4.828 1.00 41.84 84 PHE A C 1
ATOM 692 O O . PHE A 1 84 ? 38.395 -3.949 -4.603 1.00 41.84 84 PHE A O 1
ATOM 699 N N . SER A 1 85 ? 37.155 -5.817 -4.500 1.00 40.88 85 SER A N 1
ATOM 700 C CA . SER A 1 85 ? 38.225 -6.631 -3.907 1.00 40.88 85 SER A CA 1
ATOM 701 C C . SER A 1 85 ? 39.249 -7.134 -4.934 1.00 40.88 85 SER A C 1
ATOM 703 O O . SER A 1 85 ? 40.383 -7.402 -4.552 1.00 40.88 85 SER A O 1
ATOM 705 N N . ALA A 1 86 ? 38.879 -7.244 -6.215 1.00 44.31 86 ALA A N 1
ATOM 706 C CA . ALA A 1 86 ? 39.773 -7.683 -7.295 1.00 44.31 86 ALA A CA 1
ATOM 707 C C . ALA A 1 86 ? 40.624 -6.546 -7.899 1.00 44.31 86 ALA A C 1
ATOM 709 O O . ALA A 1 86 ? 41.598 -6.809 -8.592 1.00 44.31 86 ALA A O 1
ATOM 710 N N . LEU A 1 87 ? 40.274 -5.285 -7.626 1.00 40.25 87 LEU A N 1
ATOM 711 C CA . LEU A 1 87 ? 41.021 -4.088 -8.045 1.00 40.25 87 LEU A CA 1
ATOM 712 C C . LEU A 1 87 ? 42.027 -3.594 -6.987 1.00 40.25 87 LEU A C 1
ATOM 714 O O . LEU A 1 87 ? 42.609 -2.522 -7.146 1.00 40.25 87 LEU A O 1
ATOM 718 N N . LYS A 1 88 ? 42.208 -4.347 -5.892 1.00 43.31 88 LYS A N 1
ATOM 719 C CA . LYS A 1 88 ? 43.128 -4.017 -4.789 1.00 43.31 88 LYS A CA 1
ATOM 720 C C . LYS A 1 88 ? 44.291 -5.011 -4.629 1.00 43.31 88 LYS A C 1
ATOM 722 O O . LYS A 1 88 ? 44.992 -4.959 -3.620 1.00 43.31 88 LYS A O 1
ATOM 727 N N . THR A 1 89 ? 44.487 -5.883 -5.612 1.00 41.41 89 THR A N 1
ATOM 728 C CA . THR A 1 89 ? 45.697 -6.697 -5.830 1.00 41.41 89 THR A CA 1
ATOM 729 C C . THR A 1 89 ? 46.397 -6.210 -7.077 1.00 41.41 89 THR A C 1
ATOM 731 O O . THR A 1 89 ? 47.638 -6.101 -7.032 1.00 41.41 89 THR A O 1
#

Foldseek 3Di:
DCVVLVVVLVVLVVVQVVVCVVPVPRDLCNVCVLLVHPSVQNVCSNVVNDDDDPVSVVSNVVSVVCVVPPVVVVVVVVVVVVVVVVVVD

Mean predicted aligned error: 10.76 Å